Protein AF-A0A2D4I914-F1 (afdb_monomer)

pLDDT: mean 84.14, std 16.93, range [39.78, 97.81]

Organism: NCBI:txid129467

Mean predicted aligned error: 9.91 Å

Sequence (103 aa):
RVHGHPGDVSGPNSHTIFSYEETAKLAVGRLSEYSHHFIKSFTHGSSVYFLFYRRDLKSQSREYKTYISRICLDDAHYYSYVELPLVCKNEEKTYSLLQAAYV

InterPro domains:
  IPR001627 Sema domain [PS51004] (1-103)
  IPR015943 WD40/YVTN repeat-like-containing domain superfamily [G3DSA:2.130.10.10] (8-103)
  IPR031148 Plexin family [PTHR22625] (4-103)
  IPR036352 Sema domain superfamily [SSF101912] (13-103)

Nearest PDB structures (foldseek):
  3ol2-assembly1_B-2  TM=9.675E-01  e=3.088E-09  Homo sapiens
  8bb7-assembly2_A  TM=9.821E-01  e=4.681E-09  Mus musculus
  8b3k-assembly1_A  TM=9.512E-01  e=3.088E-09  Homo sapiens
  5b4w-assembly3_C  TM=1.000E+00  e=5.937E-09  Homo sapiens
  8bf4-assembly1_F  TM=9.143E-01  e=7.095E-09  Mus musculus

Foldseek 3Di:
DDDDDDDDDDDDDPDDPPDADPLQDDDDPCCVLFVKDWADWDDDDQKIKTWIWTFDPVDPVSDIAIKMWIDGNPDSRCPRIDIDTDWDDDPPDTDGDDHHDDD

Structure (mmCIF, N/CA/C/O backbone):
data_AF-A0A2D4I914-F1
#
_entry.id   AF-A0A2D4I914-F1
#
loop_
_atom_site.group_PDB
_atom_site.id
_atom_site.type_symbol
_atom_site.label_atom_id
_atom_site.label_alt_id
_atom_site.label_comp_id
_atom_site.label_asym_id
_atom_site.label_entity_id
_atom_site.label_seq_id
_atom_site.pdbx_PDB_ins_code
_atom_site.Cartn_x
_atom_site.Cartn_y
_atom_site.Cartn_z
_atom_site.occupancy
_atom_site.B_iso_or_equiv
_atom_site.auth_seq_id
_atom_site.auth_comp_id
_atom_site.auth_asym_id
_atom_site.auth_at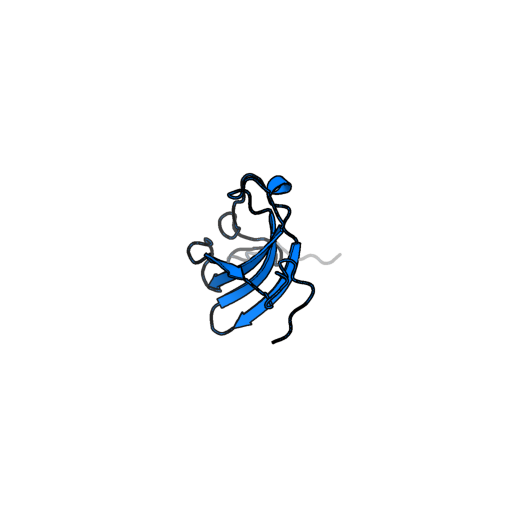om_id
_atom_site.pdbx_PDB_model_num
ATOM 1 N N . ARG A 1 1 ? 44.500 -28.550 -6.359 1.00 40.91 1 ARG A N 1
ATOM 2 C CA . ARG A 1 1 ? 45.224 -27.708 -7.340 1.00 40.91 1 ARG A CA 1
ATOM 3 C C . ARG A 1 1 ? 44.495 -27.844 -8.671 1.00 40.91 1 ARG A C 1
ATOM 5 O O . ARG A 1 1 ? 44.651 -28.864 -9.319 1.00 40.91 1 ARG A O 1
ATOM 12 N N . VAL A 1 2 ? 43.652 -26.875 -9.021 1.00 42.66 2 VAL A N 1
ATOM 13 C CA . VAL A 1 2 ? 43.134 -26.705 -10.385 1.00 42.66 2 VAL A CA 1
ATOM 14 C C . VAL A 1 2 ? 43.576 -25.305 -10.786 1.00 42.66 2 VAL A C 1
ATOM 16 O O . VAL A 1 2 ? 43.207 -24.329 -10.140 1.00 42.66 2 VAL A O 1
ATOM 19 N N . HIS A 1 3 ? 44.496 -25.237 -11.742 1.00 41.09 3 HIS A N 1
ATOM 20 C CA . HIS A 1 3 ? 44.938 -23.993 -12.357 1.00 41.09 3 HIS A CA 1
ATOM 21 C C . HIS A 1 3 ? 43.932 -23.630 -13.450 1.00 41.09 3 HIS A C 1
ATOM 23 O O . HIS A 1 3 ? 43.731 -24.418 -14.369 1.00 41.09 3 HIS A O 1
ATOM 29 N N . GLY A 1 4 ? 43.338 -22.443 -13.355 1.00 39.78 4 GLY A N 1
ATOM 30 C CA . GLY A 1 4 ? 42.649 -21.775 -14.454 1.00 39.78 4 GLY A CA 1
ATOM 31 C C . GLY A 1 4 ? 43.181 -20.348 -14.543 1.00 39.78 4 GLY A C 1
ATOM 32 O O . GLY A 1 4 ? 43.191 -19.637 -13.541 1.00 39.78 4 GLY A O 1
ATOM 33 N N . HIS A 1 5 ? 43.714 -19.975 -15.705 1.00 42.00 5 HIS A N 1
ATOM 34 C CA . HIS A 1 5 ? 44.254 -18.646 -15.996 1.00 42.00 5 HIS A CA 1
ATOM 35 C C . HIS A 1 5 ? 43.152 -17.566 -16.008 1.00 42.00 5 HIS A C 1
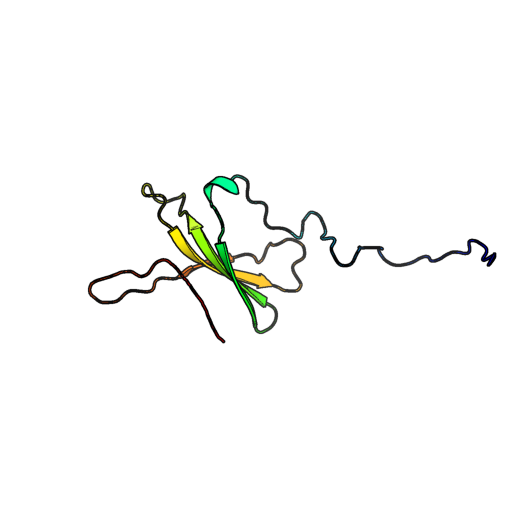ATOM 37 O O . HIS A 1 5 ? 41.998 -17.889 -16.288 1.00 42.00 5 HIS A O 1
ATOM 43 N N . PRO A 1 6 ? 43.497 -16.288 -15.749 1.00 49.25 6 PRO A N 1
ATOM 44 C CA . PRO A 1 6 ? 42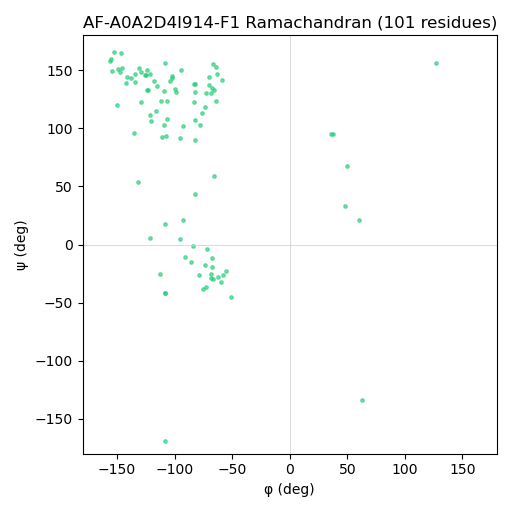.550 -15.185 -15.782 1.00 49.25 6 PRO A CA 1
ATOM 45 C C . PRO A 1 6 ? 42.369 -14.732 -17.235 1.00 49.25 6 PRO A C 1
ATOM 47 O O . PRO A 1 6 ? 43.272 -14.150 -17.830 1.00 49.25 6 PRO A O 1
ATOM 50 N N . GLY A 1 7 ? 41.218 -15.045 -17.820 1.00 41.31 7 GLY A N 1
ATOM 51 C CA . GLY A 1 7 ? 40.848 -14.642 -19.174 1.00 41.31 7 GLY A CA 1
ATOM 52 C C . GLY A 1 7 ? 39.417 -14.129 -19.191 1.00 41.31 7 GLY A C 1
ATOM 53 O O . GLY A 1 7 ? 38.486 -14.923 -19.214 1.00 41.31 7 GLY A O 1
ATOM 54 N N . ASP A 1 8 ? 39.303 -12.806 -19.097 1.00 49.34 8 ASP A N 1
ATOM 55 C CA . ASP A 1 8 ? 38.275 -11.931 -19.672 1.00 49.34 8 ASP A CA 1
ATOM 56 C C . ASP A 1 8 ? 36.822 -12.458 -19.739 1.00 49.34 8 ASP A C 1
ATOM 58 O O . ASP A 1 8 ? 36.405 -13.097 -20.704 1.00 49.34 8 ASP A O 1
ATOM 62 N N . VAL A 1 9 ? 36.014 -12.110 -18.730 1.00 46.53 9 VAL A N 1
ATOM 63 C CA . VAL A 1 9 ? 34.547 -12.096 -18.848 1.00 46.53 9 VAL A CA 1
ATOM 64 C C . VAL A 1 9 ? 34.101 -10.640 -18.807 1.00 46.53 9 VAL A C 1
ATOM 66 O O . VAL A 1 9 ? 33.889 -10.057 -17.745 1.00 46.53 9 VAL A O 1
ATOM 69 N N . SER A 1 10 ? 33.989 -10.045 -19.988 1.00 51.28 10 SER A N 1
ATOM 70 C CA . SER A 1 10 ? 33.379 -8.740 -20.212 1.00 51.28 10 SER A CA 1
ATOM 71 C C . SER A 1 10 ? 31.889 -8.906 -20.569 1.00 51.28 10 SER A C 1
ATOM 73 O O . SER A 1 10 ? 31.545 -9.222 -21.704 1.00 51.28 10 SER A O 1
ATOM 75 N N . GLY A 1 11 ? 31.003 -8.653 -19.588 1.00 42.84 11 GLY A N 1
ATOM 76 C CA . GLY A 1 11 ? 29.592 -8.248 -19.782 1.00 42.84 11 GLY A CA 1
ATOM 77 C C . GLY A 1 11 ? 28.508 -9.074 -19.050 1.00 42.84 11 GLY A C 1
ATOM 78 O O . GLY A 1 1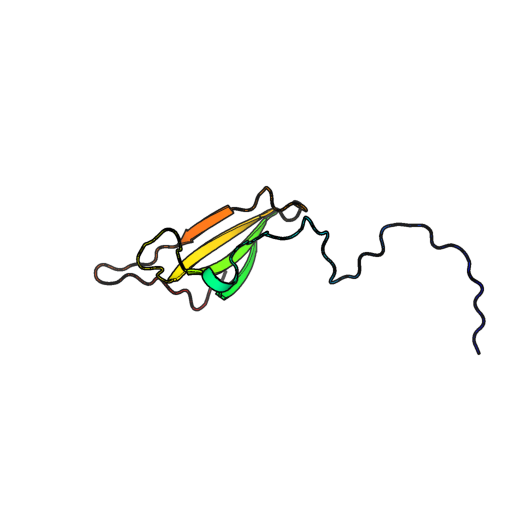1 ? 28.712 -10.262 -18.812 1.00 42.84 11 GLY A O 1
ATOM 79 N N . PRO A 1 12 ? 27.306 -8.512 -18.781 1.00 46.75 12 PRO A N 1
ATOM 80 C CA . PRO A 1 12 ? 26.971 -7.177 -18.279 1.00 46.75 12 PRO A CA 1
ATOM 81 C C . PRO A 1 12 ? 26.624 -7.227 -16.771 1.00 46.75 12 PRO A C 1
ATOM 83 O O . PRO A 1 12 ? 26.038 -8.187 -16.288 1.00 46.75 12 PRO A O 1
ATOM 86 N N . ASN A 1 13 ? 26.989 -6.177 -16.036 1.00 52.81 13 ASN A N 1
ATOM 87 C CA . ASN A 1 13 ? 26.574 -5.848 -14.667 1.00 52.81 13 ASN A CA 1
ATOM 88 C C . ASN A 1 13 ? 26.411 -7.020 -13.675 1.00 52.81 13 ASN A C 1
ATOM 90 O O . ASN A 1 13 ? 25.339 -7.603 -13.519 1.00 52.81 13 ASN A O 1
ATOM 94 N N . SER A 1 14 ? 27.470 -7.277 -12.908 1.00 55.38 14 SER A N 1
ATOM 95 C CA . SER A 1 14 ? 27.495 -8.149 -11.731 1.00 55.38 14 SER A CA 1
ATOM 96 C C . SER A 1 14 ? 26.630 -7.607 -10.577 1.00 55.38 14 SER A C 1
ATOM 98 O O . SER A 1 14 ? 27.139 -7.338 -9.487 1.00 55.38 14 SER A O 1
ATOM 100 N N . HIS A 1 15 ? 25.332 -7.403 -10.791 1.00 60.31 15 HIS A N 1
ATOM 101 C CA . HIS A 1 15 ? 24.407 -7.173 -9.690 1.00 60.31 15 HIS A CA 1
ATOM 102 C C . HIS A 1 15 ? 24.203 -8.511 -8.989 1.00 60.31 15 HIS A C 1
ATOM 104 O O . HIS A 1 15 ? 23.754 -9.493 -9.581 1.00 60.31 15 HIS A O 1
ATOM 110 N N . THR A 1 16 ? 24.583 -8.578 -7.716 1.00 76.25 16 THR A N 1
ATOM 111 C CA . THR A 1 16 ? 24.226 -9.720 -6.879 1.00 76.25 16 THR A CA 1
ATOM 112 C C . THR A 1 16 ? 22.701 -9.825 -6.842 1.00 76.25 16 THR A C 1
ATOM 114 O O . THR A 1 16 ? 22.013 -8.809 -6.786 1.00 76.25 16 THR A O 1
ATOM 117 N N . ILE A 1 17 ? 22.154 -11.043 -6.874 1.00 74.00 17 ILE A N 1
ATOM 118 C CA . ILE A 1 17 ? 20.701 -11.304 -6.994 1.00 74.00 17 ILE A CA 1
ATOM 119 C C . ILE A 1 17 ? 19.868 -10.604 -5.895 1.00 74.00 17 ILE A C 1
ATOM 121 O O . ILE A 1 17 ? 18.688 -10.336 -6.086 1.00 74.00 17 ILE A O 1
ATOM 125 N N . PHE A 1 18 ? 20.490 -10.266 -4.760 1.00 83.56 18 PHE A N 1
ATOM 126 C CA . PHE A 1 18 ? 19.877 -9.544 -3.638 1.00 83.56 18 PHE A CA 1
ATOM 127 C C . PHE A 1 18 ? 20.375 -8.095 -3.483 1.00 83.56 18 PHE A C 1
ATOM 129 O O . PHE A 1 18 ? 20.228 -7.504 -2.414 1.00 83.56 18 PHE A O 1
ATOM 136 N N . SER A 1 19 ? 20.983 -7.523 -4.523 1.00 83.50 19 SER A N 1
ATOM 137 C CA . SER A 1 19 ? 21.273 -6.090 -4.603 1.00 83.50 19 SER A CA 1
ATOM 138 C C . SER A 1 19 ? 20.169 -5.358 -5.350 1.00 83.50 19 SER A C 1
ATOM 140 O O . SER A 1 19 ? 19.518 -5.909 -6.233 1.00 83.50 19 SER A O 1
ATOM 142 N N . TYR A 1 20 ? 19.968 -4.102 -4.978 1.00 82.56 20 TYR A N 1
ATOM 143 C CA . TYR A 1 20 ? 19.087 -3.179 -5.674 1.00 82.56 20 TYR A CA 1
ATOM 144 C C . TYR A 1 20 ? 19.901 -1.934 -6.033 1.00 82.56 20 TYR A C 1
ATOM 146 O O . TYR A 1 20 ? 20.816 -1.552 -5.295 1.00 82.56 20 TYR A O 1
ATOM 154 N N . GLU A 1 21 ? 19.603 -1.319 -7.176 1.00 82.69 21 GLU A N 1
ATOM 155 C CA . GLU A 1 21 ? 20.170 -0.013 -7.514 1.00 82.69 21 GLU A CA 1
ATOM 156 C C . GLU A 1 21 ? 19.698 1.027 -6.500 1.00 82.69 21 GLU A C 1
ATOM 158 O O . GLU A 1 21 ? 18.576 0.956 -6.017 1.00 82.69 21 GLU A O 1
ATOM 163 N N . GLU A 1 22 ? 20.513 2.025 -6.170 1.00 78.44 22 GLU A N 1
ATOM 164 C CA . GLU A 1 22 ? 20.181 2.963 -5.091 1.00 78.44 22 GLU A CA 1
ATOM 165 C C . GLU A 1 22 ? 18.848 3.711 -5.295 1.00 78.44 22 GLU A C 1
ATOM 167 O O . GLU A 1 22 ? 18.206 4.096 -4.320 1.00 78.44 22 GLU A O 1
ATOM 172 N N . THR A 1 23 ? 18.404 3.878 -6.539 1.00 80.69 23 THR A N 1
ATOM 173 C CA . THR A 1 23 ? 17.120 4.499 -6.899 1.00 80.69 23 THR A CA 1
ATOM 174 C C . THR A 1 23 ? 15.944 3.516 -6.894 1.00 80.69 23 THR A C 1
ATOM 176 O O . THR A 1 23 ? 14.796 3.946 -6.801 1.00 80.69 23 THR A O 1
ATOM 179 N N . ALA A 1 24 ? 16.207 2.208 -6.877 1.00 81.56 24 ALA A N 1
ATOM 180 C CA . ALA A 1 24 ? 15.212 1.142 -6.804 1.00 81.56 24 ALA A CA 1
ATOM 181 C C . ALA A 1 24 ? 14.746 0.888 -5.356 1.00 81.56 24 ALA A C 1
ATOM 183 O O . ALA A 1 24 ? 14.622 -0.255 -4.911 1.00 81.56 24 ALA A O 1
ATOM 184 N N . LYS A 1 25 ? 14.496 1.960 -4.594 1.00 85.56 25 LYS A N 1
ATOM 185 C CA . LYS A 1 25 ? 13.902 1.901 -3.252 1.00 85.56 25 LYS A CA 1
ATOM 186 C C . LYS A 1 25 ? 13.013 3.108 -2.979 1.00 85.56 25 LYS A C 1
ATOM 188 O O . LYS A 1 25 ? 13.283 4.225 -3.414 1.00 85.56 25 LYS A O 1
ATOM 193 N N . LEU A 1 26 ? 12.013 2.907 -2.124 1.00 82.31 26 LEU A N 1
ATOM 194 C CA . LEU A 1 26 ? 11.256 4.009 -1.544 1.00 82.31 26 LEU A CA 1
ATOM 195 C C . LEU A 1 26 ? 12.079 4.690 -0.439 1.00 82.31 26 LEU A C 1
ATOM 197 O O . LEU A 1 26 ? 12.322 4.111 0.623 1.00 82.31 26 LEU A O 1
ATOM 201 N N . ALA A 1 27 ? 12.481 5.940 -0.665 1.00 83.25 27 ALA A N 1
ATOM 202 C CA . ALA A 1 27 ? 13.169 6.745 0.337 1.00 83.25 27 ALA A CA 1
ATOM 203 C C . ALA A 1 27 ? 12.174 7.307 1.369 1.00 83.25 27 ALA A C 1
ATOM 205 O O . ALA A 1 27 ? 11.474 8.287 1.123 1.00 83.25 27 ALA A O 1
ATOM 206 N N . VAL A 1 28 ? 12.125 6.698 2.556 1.00 78.88 28 VAL A N 1
ATOM 207 C CA . VAL A 1 28 ? 11.277 7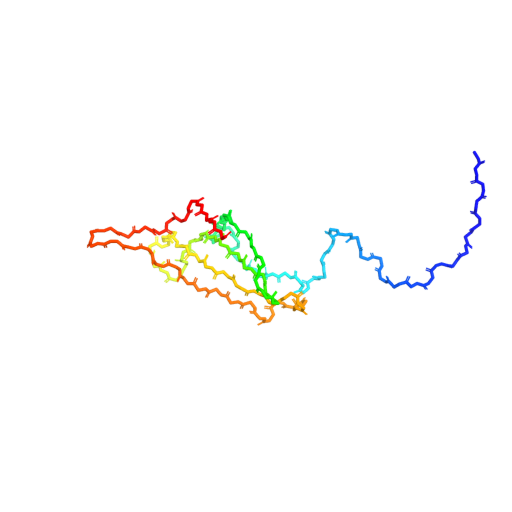.156 3.666 1.00 78.88 28 VAL A CA 1
ATOM 208 C C . VAL A 1 28 ? 12.147 7.813 4.738 1.00 78.88 28 VAL A C 1
ATOM 210 O O . VAL A 1 28 ? 12.857 7.137 5.475 1.00 78.88 28 VAL A O 1
ATOM 213 N N . GLY A 1 29 ? 12.072 9.140 4.872 1.00 76.38 29 GLY A N 1
ATOM 214 C CA . GLY A 1 29 ? 12.938 9.892 5.796 1.00 76.38 29 GLY A CA 1
ATOM 215 C C . GLY A 1 29 ? 12.690 9.641 7.293 1.00 76.38 29 GLY A C 1
ATOM 216 O O . GLY A 1 29 ? 13.556 9.923 8.112 1.00 76.38 29 GLY A O 1
ATOM 217 N N . ARG A 1 30 ? 11.517 9.112 7.668 1.00 77.44 30 ARG A N 1
ATOM 218 C CA . ARG A 1 30 ? 11.099 8.881 9.067 1.00 77.44 30 ARG A CA 1
ATOM 219 C C . ARG A 1 30 ? 10.532 7.472 9.265 1.00 77.44 30 ARG A C 1
ATOM 221 O O . ARG A 1 30 ? 9.404 7.296 9.719 1.00 77.44 30 ARG A O 1
ATOM 228 N N . LEU A 1 31 ? 11.303 6.454 8.873 1.00 74.06 31 LEU A N 1
ATOM 229 C CA . LEU A 1 31 ? 10.892 5.038 8.898 1.00 74.06 31 LEU A CA 1
ATOM 230 C C . LEU A 1 31 ? 10.323 4.587 10.252 1.00 74.06 31 LEU A C 1
ATOM 232 O O . LEU A 1 31 ? 9.273 3.944 10.291 1.00 74.06 31 LEU A O 1
ATOM 236 N N . SER A 1 32 ? 10.985 4.959 11.351 1.00 72.31 32 SER A N 1
ATOM 237 C CA . SER A 1 32 ? 10.568 4.610 12.716 1.00 72.31 32 SER A CA 1
ATOM 238 C C . SER A 1 32 ? 9.249 5.267 13.128 1.00 72.31 32 SER A C 1
ATOM 240 O O . SER A 1 32 ? 8.490 4.690 13.903 1.00 72.31 32 SER A O 1
ATOM 242 N N . GLU A 1 33 ? 8.940 6.451 12.594 1.00 78.88 33 GLU A N 1
ATOM 243 C CA . GLU A 1 33 ? 7.688 7.150 12.892 1.00 78.88 33 GLU A CA 1
ATOM 244 C C . GLU A 1 33 ? 6.506 6.510 12.162 1.00 78.88 33 GLU A C 1
ATOM 246 O O . GLU A 1 33 ? 5.426 6.386 12.742 1.00 78.88 33 GLU A O 1
ATOM 251 N N . TYR A 1 34 ? 6.713 6.060 10.920 1.00 80.31 34 TYR A N 1
ATOM 252 C CA . TYR A 1 34 ? 5.674 5.384 10.145 1.00 80.31 34 TYR A CA 1
ATOM 253 C C . TYR A 1 34 ? 5.381 3.968 10.650 1.00 80.31 34 TYR A C 1
ATOM 255 O O . TYR A 1 34 ? 4.214 3.584 10.661 1.00 80.31 34 TYR A O 1
ATOM 263 N N . SER A 1 35 ? 6.398 3.218 11.098 1.00 87.56 35 SER A N 1
ATOM 264 C CA . SER A 1 35 ? 6.254 1.840 11.600 1.00 87.56 35 SER A CA 1
ATOM 265 C C . SER A 1 35 ? 5.455 0.957 10.630 1.00 87.56 35 SER A C 1
ATOM 267 O O . SER A 1 35 ? 4.314 0.588 10.903 1.00 87.56 35 SER A O 1
ATOM 269 N N . HIS A 1 36 ? 6.026 0.684 9.454 1.00 92.00 36 HIS A N 1
ATOM 270 C CA . HIS A 1 36 ? 5.369 -0.118 8.418 1.00 92.00 36 HIS A CA 1
ATOM 271 C C . HIS A 1 36 ? 5.242 -1.584 8.846 1.00 92.00 36 HIS A C 1
ATOM 273 O O . HIS A 1 36 ? 6.232 -2.209 9.221 1.00 92.00 36 HIS A O 1
ATOM 279 N N . HIS A 1 37 ? 4.041 -2.144 8.711 1.00 95.12 37 HIS A N 1
ATOM 280 C CA . HIS A 1 37 ? 3.775 -3.569 8.890 1.00 95.12 37 HIS A CA 1
ATOM 281 C C . HIS A 1 37 ? 3.204 -4.150 7.599 1.00 95.12 37 HIS A C 1
ATOM 283 O O . HIS A 1 37 ? 2.053 -3.889 7.250 1.00 95.12 37 HIS A O 1
ATOM 289 N N . PHE A 1 38 ? 4.021 -4.922 6.883 1.00 95.62 38 PHE A N 1
ATOM 290 C CA . PHE A 1 38 ? 3.634 -5.561 5.627 1.00 95.62 38 PHE A CA 1
ATOM 291 C C . PHE A 1 38 ? 2.878 -6.864 5.884 1.00 95.62 38 PHE A C 1
ATOM 293 O O . PHE A 1 38 ? 3.332 -7.704 6.655 1.00 95.62 38 PHE A O 1
ATOM 300 N N . ILE A 1 39 ? 1.734 -7.023 5.218 1.00 97.06 39 ILE A N 1
ATOM 301 C CA . ILE A 1 39 ? 0.835 -8.175 5.369 1.00 97.06 39 ILE A CA 1
ATOM 302 C C . ILE A 1 39 ? 0.883 -9.079 4.143 1.00 97.06 39 ILE A C 1
ATOM 304 O O . ILE A 1 39 ? 0.892 -10.301 4.271 1.00 97.06 39 ILE A O 1
ATOM 308 N N . LYS A 1 40 ? 0.903 -8.494 2.941 1.00 96.44 40 LYS A N 1
ATOM 309 C CA . LYS A 1 40 ? 0.930 -9.254 1.688 1.00 96.44 40 LYS A CA 1
ATOM 310 C C . LYS A 1 40 ? 1.561 -8.451 0.562 1.00 96.44 40 LYS A C 1
ATOM 312 O O . LYS A 1 40 ? 1.399 -7.235 0.502 1.00 96.44 40 LYS A O 1
A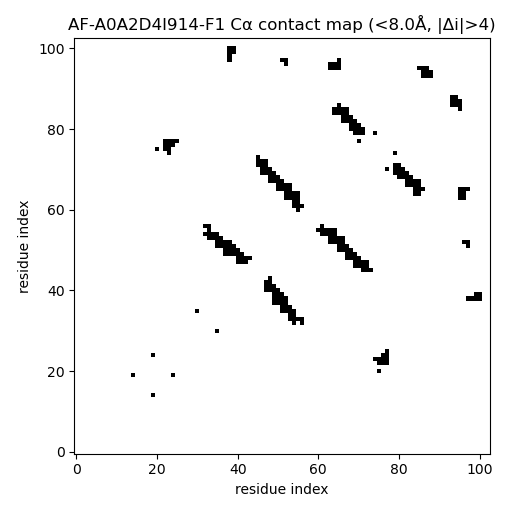TOM 317 N N . SER A 1 41 ? 2.195 -9.152 -0.367 1.00 97.06 41 SER A N 1
ATOM 318 C CA . SER A 1 41 ? 2.490 -8.653 -1.706 1.00 97.06 41 SER A CA 1
ATOM 319 C C . SER A 1 41 ? 1.919 -9.599 -2.760 1.00 97.06 41 SER A C 1
ATOM 321 O O . SER A 1 41 ? 1.761 -10.797 -2.515 1.00 97.06 41 SER A O 1
ATOM 323 N N . PHE A 1 42 ? 1.551 -9.055 -3.916 1.00 97.00 42 PHE A N 1
ATOM 324 C CA . PHE A 1 42 ? 1.116 -9.836 -5.073 1.00 97.00 42 PHE A CA 1
ATOM 325 C C . PHE A 1 42 ? 1.335 -9.045 -6.361 1.00 97.00 42 PHE A C 1
ATOM 327 O O . PHE A 1 42 ? 1.417 -7.817 -6.346 1.00 97.00 42 PHE A O 1
ATOM 334 N N . THR A 1 43 ? 1.430 -9.750 -7.482 1.00 97.00 43 THR A N 1
ATOM 335 C CA . THR A 1 43 ? 1.507 -9.145 -8.811 1.00 97.00 43 THR A CA 1
ATOM 336 C C . THR A 1 43 ? 0.154 -9.234 -9.500 1.00 97.00 43 THR A C 1
ATOM 338 O O . THR A 1 43 ? -0.582 -10.208 -9.341 1.00 97.00 43 THR A O 1
ATOM 341 N N . HIS A 1 44 ? -0.190 -8.200 -10.260 1.00 96.56 44 HIS A N 1
ATOM 342 C CA . HIS A 1 44 ? -1.359 -8.210 -11.131 1.00 96.56 44 HIS A CA 1
ATOM 343 C C . HIS A 1 44 ? -1.082 -7.313 -12.342 1.00 96.56 44 HIS A C 1
ATOM 345 O O . HIS A 1 44 ? -0.795 -6.123 -12.194 1.00 96.56 44 HIS A O 1
ATOM 351 N N . GLY A 1 45 ? -1.124 -7.895 -13.543 1.00 95.62 45 GLY A N 1
ATOM 352 C CA . GLY A 1 45 ? -0.664 -7.227 -14.762 1.00 95.62 45 GLY A CA 1
ATOM 353 C C . GLY A 1 45 ? 0.833 -6.894 -14.704 1.00 95.62 45 GLY A C 1
ATOM 354 O O . GLY A 1 45 ? 1.640 -7.724 -14.296 1.00 95.62 45 GLY A O 1
ATOM 355 N N . SER A 1 46 ? 1.199 -5.669 -15.089 1.00 96.31 46 SER A N 1
ATOM 356 C CA . SER A 1 46 ? 2.575 -5.144 -15.062 1.00 96.31 46 SER A CA 1
ATOM 357 C C . SER A 1 46 ? 2.921 -4.394 -13.767 1.00 96.31 46 SER A C 1
ATOM 359 O O . SER A 1 46 ? 3.825 -3.560 -13.741 1.00 96.31 46 SER A O 1
ATOM 361 N N . SER A 1 47 ? 2.189 -4.643 -12.680 1.00 97.25 47 SER A N 1
ATOM 362 C CA . SER A 1 47 ? 2.388 -3.965 -11.398 1.00 97.25 47 SER A CA 1
ATOM 363 C C . SER A 1 47 ? 2.500 -4.952 -10.241 1.00 97.25 47 SER A C 1
ATOM 365 O O . SER A 1 47 ? 1.860 -6.008 -10.228 1.00 97.25 47 SER A O 1
ATOM 367 N N . VAL A 1 48 ? 3.282 -4.570 -9.235 1.00 97.19 48 VAL A N 1
ATOM 368 C CA . VAL A 1 48 ? 3.314 -5.224 -7.926 1.00 97.19 48 VAL A CA 1
ATOM 369 C C . VAL A 1 48 ? 2.575 -4.363 -6.909 1.00 97.19 48 VAL A C 1
ATOM 371 O O . VAL A 1 48 ? 2.649 -3.131 -6.921 1.00 97.19 48 VAL A O 1
ATOM 374 N N . TYR A 1 49 ? 1.839 -5.038 -6.038 1.00 97.81 49 TYR A N 1
ATOM 375 C CA . TYR A 1 49 ? 1.015 -4.443 -5.007 1.00 97.81 49 TYR A CA 1
ATOM 376 C C . TYR A 1 49 ? 1.516 -4.875 -3.639 1.00 97.81 49 TYR A C 1
ATOM 378 O O . TYR A 1 49 ? 1.856 -6.044 -3.441 1.00 97.81 49 TYR A O 1
ATOM 386 N N . PHE A 1 50 ? 1.507 -3.950 -2.683 1.00 97.62 50 PHE A N 1
ATOM 387 C CA . PHE A 1 50 ? 1.803 -4.245 -1.286 1.00 97.62 50 PHE A CA 1
ATOM 388 C C . PHE A 1 50 ? 0.635 -3.810 -0.414 1.00 97.62 50 PHE A C 1
ATOM 390 O O . PHE A 1 50 ? 0.131 -2.696 -0.532 1.00 97.62 50 PHE A O 1
ATOM 397 N N . LEU A 1 51 ? 0.227 -4.692 0.487 1.00 97.62 51 LEU A N 1
ATOM 398 C CA . LEU A 1 51 ? -0.758 -4.430 1.519 1.00 97.62 51 LEU A CA 1
ATOM 399 C C . LEU A 1 51 ? -0.045 -4.325 2.859 1.00 97.62 51 LEU A C 1
ATOM 401 O O . LEU A 1 51 ? 0.661 -5.248 3.276 1.00 97.62 51 LEU A O 1
ATOM 405 N N . PHE A 1 52 ? -0.234 -3.199 3.532 1.00 96.88 52 PHE A N 1
ATOM 406 C CA . PHE A 1 52 ? 0.416 -2.902 4.800 1.00 96.88 52 PHE A CA 1
ATOM 407 C C . PHE A 1 52 ? -0.439 -1.953 5.631 1.00 96.88 52 PHE A C 1
ATOM 409 O O . PHE A 1 52 ? -1.354 -1.305 5.123 1.00 96.88 52 PHE A O 1
ATOM 416 N N . TYR A 1 53 ? -0.124 -1.834 6.914 1.00 95.88 53 TYR A N 1
ATOM 417 C CA . TYR A 1 53 ? -0.605 -0.725 7.726 1.00 95.88 53 TYR A CA 1
ATOM 418 C C . TYR A 1 53 ? 0.572 0.058 8.301 1.00 95.88 53 TYR A C 1
ATOM 420 O O . TYR A 1 53 ? 1.643 -0.490 8.571 1.00 95.88 53 TYR A O 1
ATOM 428 N N . ARG A 1 54 ? 0.383 1.367 8.452 1.00 94.44 54 ARG A N 1
ATOM 429 C CA . ARG A 1 54 ? 1.368 2.286 9.035 1.00 94.44 54 ARG A CA 1
ATOM 430 C C . ARG A 1 54 ? 0.657 3.397 9.791 1.00 94.44 54 ARG A C 1
ATOM 432 O O . ARG A 1 54 ? -0.547 3.595 9.618 1.00 94.44 54 ARG A O 1
ATOM 439 N N . ARG A 1 55 ? 1.388 4.128 10.628 1.00 92.44 55 ARG A N 1
AT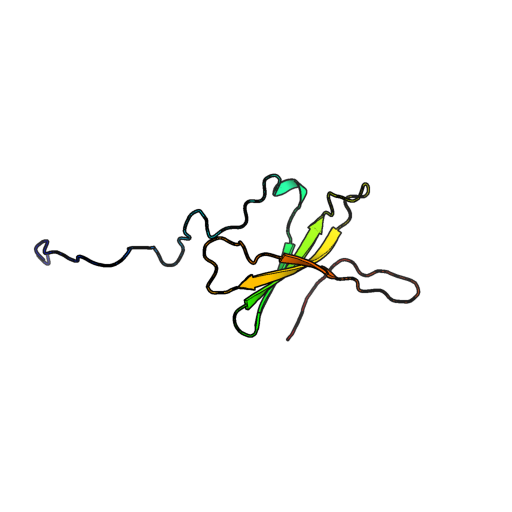OM 440 C CA . ARG A 1 55 ? 0.843 5.311 11.301 1.00 92.44 55 ARG A CA 1
ATOM 441 C C . ARG A 1 55 ? 0.556 6.415 10.291 1.00 92.44 55 ARG A C 1
ATOM 443 O O . ARG A 1 55 ? 1.387 6.726 9.429 1.00 92.44 55 ARG A O 1
ATOM 450 N N . ASP A 1 56 ? -0.611 7.032 10.420 1.00 87.44 56 ASP A N 1
ATOM 451 C CA . ASP A 1 56 ? -0.965 8.226 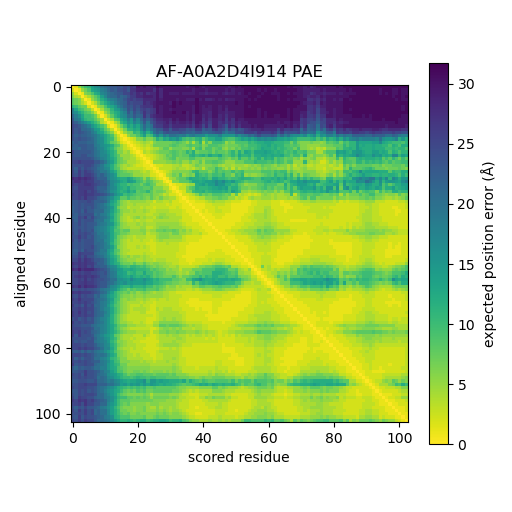9.664 1.00 87.44 56 ASP A CA 1
ATOM 452 C C . ASP A 1 56 ? -0.380 9.469 10.341 1.00 87.44 56 ASP A C 1
ATOM 454 O O . ASP A 1 56 ? -1.012 10.093 11.191 1.00 87.44 56 ASP A O 1
ATOM 458 N N . LEU A 1 57 ? 0.847 9.835 9.961 1.00 82.94 57 LEU A N 1
ATOM 459 C CA . LEU A 1 57 ? 1.527 11.018 10.502 1.00 82.94 57 LEU A CA 1
ATOM 460 C C . LEU A 1 57 ? 0.871 12.347 10.094 1.00 82.94 57 LEU A C 1
ATOM 462 O O . LEU A 1 57 ? 1.223 13.381 10.658 1.00 82.94 57 LEU A O 1
ATOM 466 N N . LYS A 1 58 ? -0.070 12.340 9.136 1.00 81.50 58 LYS A N 1
ATOM 467 C CA . LYS A 1 58 ? -0.867 13.530 8.797 1.00 81.50 58 LYS A CA 1
ATOM 468 C C . LYS A 1 58 ? -1.994 13.751 9.808 1.00 81.50 58 LYS A C 1
ATOM 470 O O . LYS A 1 58 ? -2.424 14.886 9.995 1.00 81.50 58 LYS A O 1
ATOM 475 N N . SER A 1 59 ? -2.463 12.685 10.459 1.00 81.38 59 SER A N 1
ATOM 476 C CA . SER A 1 59 ? -3.465 12.765 11.519 1.00 81.38 59 SER A CA 1
ATOM 477 C C . SER A 1 59 ? -2.818 13.113 12.858 1.00 81.38 59 SER A C 1
ATOM 479 O O . SER A 1 59 ? -1.795 12.538 13.238 1.00 81.38 59 SER A O 1
ATOM 481 N N . GLN A 1 60 ? -3.455 13.995 13.632 1.00 76.62 60 GLN A N 1
ATOM 482 C CA . GLN A 1 60 ? -3.017 14.311 14.997 1.00 76.62 60 GLN A CA 1
ATOM 483 C C . GLN A 1 60 ? -3.014 13.071 15.905 1.00 76.62 60 GLN A C 1
ATOM 485 O O . GLN A 1 60 ? -2.150 12.951 16.770 1.00 76.62 60 GLN A O 1
ATOM 490 N N . SER A 1 61 ? -3.936 12.127 15.678 1.00 81.94 61 SER A N 1
ATOM 491 C CA . SER A 1 61 ? -4.046 10.894 16.467 1.00 81.94 61 SER A CA 1
ATOM 492 C C . SER A 1 61 ? -2.940 9.877 16.176 1.00 81.94 61 SER A C 1
ATOM 494 O O . SER A 1 61 ? -2.738 8.965 16.975 1.00 81.94 61 SER A O 1
ATOM 496 N N . ARG A 1 62 ? -2.224 10.013 15.045 1.00 85.75 62 ARG A N 1
ATOM 497 C CA . ARG A 1 62 ? -1.201 9.060 14.564 1.00 85.75 62 ARG A CA 1
ATOM 498 C C . ARG A 1 62 ? -1.668 7.603 14.582 1.00 85.75 62 ARG A C 1
ATOM 500 O O . ARG A 1 62 ? -0.882 6.682 14.815 1.00 85.75 62 ARG A O 1
ATOM 507 N N . GLU A 1 63 ? -2.959 7.405 14.348 1.00 89.88 63 GLU A N 1
ATOM 508 C CA . GLU A 1 63 ? -3.577 6.089 14.324 1.00 89.88 63 GLU A CA 1
ATOM 509 C C . GLU A 1 63 ? -3.013 5.229 13.188 1.00 89.88 63 GLU A C 1
ATOM 511 O O . GLU A 1 63 ? -2.561 5.733 12.153 1.00 89.88 63 GLU A O 1
ATOM 516 N N . TYR A 1 64 ? -3.040 3.912 13.379 1.00 92.88 64 TYR A N 1
ATOM 517 C CA . TYR A 1 64 ? -2.696 2.984 12.311 1.00 92.88 64 TYR A CA 1
ATOM 518 C C . TYR A 1 64 ? -3.811 2.946 11.270 1.00 92.88 64 TYR A C 1
ATOM 520 O O . TYR A 1 64 ? -4.982 2.757 11.607 1.00 92.88 64 TYR A O 1
ATOM 528 N N . LYS A 1 65 ? -3.422 3.081 10.002 1.00 94.62 65 LYS A N 1
ATOM 529 C CA . LYS A 1 65 ? -4.303 2.930 8.845 1.00 94.62 65 LYS A CA 1
ATOM 530 C C . LYS A 1 65 ? -3.730 1.907 7.881 1.00 94.62 65 LYS A C 1
ATOM 532 O O . LYS A 1 65 ? -2.513 1.797 7.729 1.00 94.62 65 LYS A O 1
ATOM 537 N N . THR A 1 66 ? -4.627 1.172 7.237 1.00 96.44 66 THR A N 1
ATOM 538 C CA . THR A 1 66 ? -4.290 0.227 6.174 1.00 96.44 66 THR A CA 1
ATOM 539 C C . THR A 1 66 ? -4.160 0.968 4.849 1.00 96.44 66 THR A C 1
ATOM 541 O O . THR A 1 66 ? -4.978 1.828 4.523 1.00 96.44 66 THR A O 1
ATOM 544 N N . TYR A 1 67 ? -3.147 0.598 4.075 1.00 96.69 67 TYR A N 1
ATOM 545 C CA . TYR A 1 67 ? -2.878 1.114 2.744 1.00 96.69 67 TYR A CA 1
ATOM 546 C C . TYR A 1 67 ? -2.648 -0.042 1.772 1.00 96.69 67 TYR A C 1
ATOM 548 O O . TYR A 1 67 ? -2.168 -1.118 2.144 1.00 96.69 67 TYR A O 1
ATOM 556 N N . ILE A 1 68 ? -2.972 0.215 0.511 1.00 97.69 68 ILE A N 1
ATOM 557 C CA . ILE A 1 68 ? -2.450 -0.538 -0.622 1.00 97.69 68 ILE A CA 1
ATOM 558 C C . ILE A 1 68 ? -1.489 0.368 -1.383 1.00 97.69 68 ILE A C 1
ATOM 560 O O . ILE A 1 68 ? -1.826 1.518 -1.669 1.00 97.69 68 ILE A O 1
ATOM 564 N N . SER A 1 69 ? -0.302 -0.132 -1.710 1.00 97.50 69 SER A N 1
ATOM 565 C CA . SER A 1 69 ? 0.579 0.526 -2.670 1.00 97.50 69 SER A CA 1
ATOM 566 C C . SER A 1 69 ? 0.659 -0.242 -3.976 1.00 97.50 69 SER A C 1
ATOM 568 O O . SER A 1 69 ? 0.408 -1.448 -4.016 1.00 97.50 69 SER A O 1
ATOM 570 N N . ARG A 1 70 ? 1.011 0.479 -5.041 1.00 97.50 70 ARG A N 1
ATOM 571 C CA . ARG A 1 70 ? 1.272 -0.056 -6.377 1.00 97.50 70 ARG A CA 1
ATOM 572 C C . ARG A 1 70 ? 2.546 0.569 -6.935 1.00 97.50 70 ARG A C 1
ATOM 574 O O . ARG A 1 70 ? 2.730 1.775 -6.801 1.00 97.50 70 ARG A O 1
ATOM 581 N N . ILE A 1 71 ? 3.359 -0.237 -7.609 1.00 97.50 71 ILE A N 1
ATOM 582 C CA . ILE A 1 71 ? 4.506 0.190 -8.421 1.00 97.50 71 ILE A CA 1
ATOM 583 C C . ILE A 1 71 ? 4.590 -0.685 -9.681 1.00 97.50 71 ILE A C 1
ATOM 585 O O . ILE A 1 71 ? 4.236 -1.868 -9.640 1.00 97.50 71 ILE A O 1
ATOM 589 N N . CYS A 1 72 ? 4.992 -0.101 -10.810 1.00 96.81 72 CYS A N 1
ATOM 590 C CA . CYS A 1 72 ? 5.222 -0.833 -12.055 1.00 96.81 72 CYS A CA 1
ATOM 591 C C . CYS A 1 72 ? 6.468 -1.728 -11.946 1.00 96.81 72 CYS A C 1
ATOM 593 O O . CYS A 1 72 ? 7.442 -1.367 -11.294 1.00 96.81 72 CYS A O 1
ATOM 595 N N . LEU A 1 73 ? 6.442 -2.909 -12.570 1.00 94.12 73 LEU A N 1
ATOM 596 C CA . LEU A 1 73 ? 7.550 -3.877 -12.493 1.00 94.12 73 LEU A CA 1
ATOM 597 C C . LEU A 1 73 ? 8.825 -3.404 -13.211 1.00 94.12 73 LEU A C 1
ATOM 599 O O . LEU A 1 73 ? 9.915 -3.849 -12.871 1.00 94.12 73 LEU A O 1
ATOM 603 N N . ASP A 1 74 ? 8.680 -2.528 -14.200 1.00 93.19 74 ASP A N 1
ATOM 604 C CA . ASP A 1 74 ? 9.743 -1.957 -15.030 1.00 93.19 74 ASP A CA 1
ATOM 605 C C . ASP A 1 74 ? 10.244 -0.588 -14.531 1.00 93.19 74 ASP A C 1
ATOM 607 O O . ASP A 1 74 ? 11.090 0.039 -15.166 1.00 93.19 74 ASP A O 1
ATOM 611 N N . ASP A 1 75 ? 9.757 -0.123 -13.378 1.00 92.38 75 ASP A N 1
ATOM 612 C CA . ASP A 1 75 ? 10.132 1.163 -12.794 1.00 92.38 75 ASP A CA 1
ATOM 613 C C . ASP A 1 75 ? 11.261 1.016 -11.765 1.00 92.38 75 ASP A C 1
ATOM 615 O O . ASP A 1 75 ? 11.039 0.824 -10.567 1.00 92.38 75 ASP A O 1
ATOM 619 N N . ALA A 1 76 ? 12.495 1.162 -12.244 1.00 89.50 76 ALA A N 1
ATOM 620 C CA . ALA A 1 76 ? 13.704 1.109 -11.422 1.00 89.50 76 ALA A CA 1
ATOM 621 C C . ALA A 1 76 ? 13.901 2.335 -10.505 1.00 89.50 76 ALA A C 1
ATOM 623 O O . ALA A 1 76 ? 14.856 2.369 -9.733 1.00 89.50 76 ALA A O 1
ATOM 624 N N . HIS A 1 77 ? 13.033 3.350 -10.572 1.00 91.06 77 HIS A N 1
ATOM 625 C CA . HIS A 1 77 ? 13.197 4.608 -9.833 1.00 91.06 77 HIS A CA 1
ATOM 626 C C . HIS A 1 77 ? 12.030 4.932 -8.896 1.00 91.06 77 HIS A C 1
ATOM 628 O O . HIS A 1 77 ? 12.009 6.006 -8.291 1.00 91.06 77 HIS A O 1
ATOM 634 N N . TYR A 1 78 ? 11.063 4.019 -8.753 1.00 92.00 78 TYR A N 1
ATOM 635 C CA . TYR A 1 78 ? 9.889 4.193 -7.892 1.00 92.00 78 TYR A CA 1
ATOM 636 C C . TYR A 1 78 ? 9.010 5.410 -8.262 1.00 92.00 78 TYR A C 1
ATOM 638 O O . TYR A 1 78 ? 8.211 5.870 -7.444 1.00 92.00 78 TYR A O 1
ATOM 646 N N . TYR A 1 79 ? 9.091 5.929 -9.491 1.00 92.50 79 TYR A N 1
ATOM 647 C CA . TYR A 1 79 ? 8.293 7.080 -9.944 1.00 92.50 79 TYR A CA 1
ATOM 648 C C . TYR A 1 79 ? 6.792 6.789 -10.068 1.00 92.50 79 TYR A C 1
ATOM 650 O O . TYR A 1 79 ? 5.961 7.679 -9.902 1.00 92.50 79 TYR A O 1
ATOM 658 N N . SER A 1 80 ? 6.434 5.540 -10.338 1.00 94.88 80 SER A N 1
ATOM 659 C CA . SER A 1 80 ? 5.062 5.042 -10.433 1.00 94.88 80 SER A CA 1
ATOM 660 C C . SER A 1 80 ? 4.456 4.668 -9.075 1.00 94.88 80 SER A C 1
ATOM 662 O O . SER A 1 80 ? 3.288 4.263 -9.020 1.00 94.88 80 SER A O 1
ATOM 664 N N . TYR A 1 81 ? 5.232 4.799 -7.989 1.00 96.12 81 TYR A N 1
ATOM 665 C CA . TYR A 1 81 ? 4.809 4.444 -6.642 1.00 96.12 81 TYR A CA 1
ATOM 666 C C . TYR A 1 81 ? 3.645 5.319 -6.171 1.00 96.12 81 TYR A C 1
ATOM 668 O O . TYR A 1 81 ? 3.741 6.544 -6.092 1.00 96.12 81 TYR A O 1
ATOM 676 N N . VAL A 1 82 ? 2.543 4.676 -5.796 1.00 96.38 82 VAL A N 1
ATOM 677 C CA . VAL A 1 82 ? 1.370 5.339 -5.221 1.00 96.38 82 VAL A CA 1
ATOM 678 C C . VAL A 1 82 ? 0.823 4.524 -4.058 1.00 96.38 82 VAL A C 1
ATOM 680 O O . VAL A 1 82 ? 0.808 3.297 -4.116 1.00 96.38 82 VAL A O 1
ATOM 683 N N . GLU A 1 83 ? 0.344 5.208 -3.019 1.00 96.44 83 GLU A N 1
ATOM 684 C CA . GLU A 1 83 ? -0.372 4.619 -1.885 1.00 96.44 83 GLU A CA 1
ATOM 685 C C . GLU A 1 83 ? -1.816 5.121 -1.858 1.00 96.44 83 GLU A C 1
ATOM 687 O O . GLU A 1 83 ? -2.067 6.320 -1.993 1.00 96.44 83 GLU A O 1
ATOM 692 N N . LEU A 1 84 ? -2.760 4.218 -1.610 1.00 96.12 84 LEU A N 1
ATOM 693 C CA . LEU A 1 84 ? -4.165 4.544 -1.385 1.00 96.12 84 LEU A CA 1
ATOM 694 C C . LEU A 1 84 ? -4.621 3.970 -0.034 1.00 96.12 84 LEU A C 1
ATOM 696 O O . LEU A 1 84 ? -4.339 2.803 0.252 1.00 96.12 84 LEU A O 1
ATOM 700 N N . PRO A 1 85 ? -5.312 4.755 0.815 1.00 95.25 85 PRO A N 1
ATOM 701 C CA . PRO A 1 85 ? -5.847 4.252 2.074 1.00 95.25 85 PRO A CA 1
ATOM 702 C C . PRO A 1 85 ? -7.009 3.287 1.816 1.00 95.25 85 PRO A C 1
ATOM 704 O O . PRO A 1 85 ? -7.889 3.566 1.000 1.00 95.25 85 PRO A O 1
ATOM 707 N N . LEU A 1 86 ? -7.043 2.176 2.549 1.00 95.19 86 LEU A N 1
ATOM 708 C CA . LEU A 1 86 ? -8.169 1.247 2.549 1.00 95.19 86 LEU A CA 1
ATOM 709 C C . LEU A 1 86 ? -9.058 1.514 3.762 1.00 95.19 86 LEU A C 1
ATOM 711 O O . LEU A 1 86 ? -8.581 1.593 4.895 1.00 95.19 86 LEU A O 1
ATOM 715 N N . VAL A 1 87 ? -10.363 1.628 3.521 1.00 93.88 87 VAL A N 1
ATOM 716 C CA . VAL A 1 87 ? -11.365 1.827 4.570 1.00 93.88 87 VAL A CA 1
ATOM 717 C C . VAL A 1 87 ? -12.286 0.618 4.597 1.00 93.88 87 VAL A C 1
ATOM 719 O O . VAL A 1 87 ? -13.034 0.379 3.654 1.00 93.88 87 VAL A O 1
ATOM 722 N N . CYS A 1 88 ? -12.245 -0.121 5.702 1.00 94.38 88 CYS A N 1
ATOM 723 C CA . CYS A 1 88 ? -13.214 -1.159 6.017 1.00 94.38 88 CYS A CA 1
ATOM 724 C C . CYS A 1 88 ? -14.040 -0.687 7.214 1.00 94.38 88 CYS A C 1
ATOM 726 O O . CYS A 1 88 ? -13.481 -0.334 8.253 1.00 94.38 88 CYS A O 1
ATOM 728 N N . LYS A 1 89 ? -15.362 -0.631 7.075 1.00 94.88 89 LYS A N 1
ATOM 729 C CA . LYS A 1 89 ? -16.269 -0.217 8.149 1.00 94.88 89 LYS A CA 1
ATOM 730 C C . LYS A 1 89 ? -17.615 -0.919 8.022 1.00 94.88 89 LYS A C 1
ATOM 732 O O . LYS A 1 89 ? -18.034 -1.235 6.911 1.00 94.88 89 LYS A O 1
ATOM 737 N N . ASN A 1 90 ? -18.281 -1.122 9.150 1.00 94.50 90 ASN A N 1
ATOM 738 C CA . ASN A 1 90 ? -19.718 -1.380 9.213 1.00 94.50 90 ASN A CA 1
ATOM 739 C C . ASN A 1 90 ? -20.426 -0.137 9.799 1.00 94.50 90 ASN A C 1
ATOM 741 O O . ASN A 1 90 ? -19.812 0.928 9.892 1.00 94.50 90 ASN A O 1
ATOM 745 N N . GLU A 1 91 ? -21.708 -0.246 10.150 1.00 92.75 91 GLU A N 1
ATOM 746 C CA . GLU A 1 91 ? -22.502 0.883 10.667 1.00 92.75 91 GLU A CA 1
ATOM 747 C C . GLU A 1 91 ? -21.965 1.447 11.997 1.00 92.75 91 GLU A C 1
ATOM 749 O O . GLU A 1 91 ? -22.097 2.640 12.255 1.00 92.75 91 GLU A O 1
ATOM 754 N N . GLU A 1 92 ? -21.294 0.621 12.805 1.00 92.69 92 GLU A N 1
ATOM 755 C CA . GLU A 1 92 ? -20.900 0.960 14.181 1.00 92.69 92 GLU A CA 1
ATOM 756 C C . GLU A 1 92 ? -19.382 1.102 14.376 1.00 92.69 92 GLU A C 1
ATOM 758 O O . GLU A 1 92 ? -18.918 1.777 15.296 1.00 92.69 92 GLU A O 1
ATOM 763 N N . LYS A 1 93 ? -18.575 0.449 13.533 1.00 93.00 93 LYS A N 1
ATOM 764 C CA . LYS A 1 93 ? -17.141 0.249 13.748 1.00 93.00 93 LYS A CA 1
ATOM 765 C C . LYS A 1 93 ? -16.343 0.346 12.455 1.00 93.00 93 LYS A C 1
ATOM 767 O O . LYS A 1 93 ? -16.690 -0.201 11.411 1.00 93.00 93 LYS A O 1
ATOM 772 N N . THR A 1 94 ? -15.191 1.000 12.566 1.00 92.56 94 THR A N 1
ATOM 773 C CA . THR A 1 94 ? -14.161 1.021 11.524 1.00 92.56 94 THR A CA 1
ATOM 774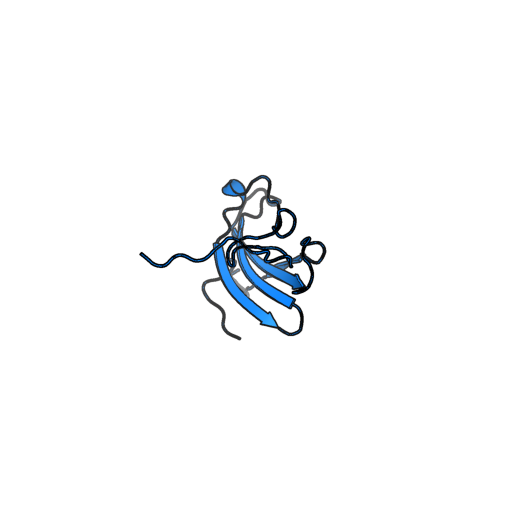 C C . THR A 1 94 ? -13.060 0.018 11.863 1.00 92.56 94 THR A C 1
ATOM 776 O O . THR A 1 94 ? -12.574 -0.037 12.992 1.00 92.56 94 THR A O 1
ATOM 779 N N . TYR A 1 95 ? -12.660 -0.772 10.872 1.00 93.81 95 TYR A N 1
ATOM 780 C CA . TYR A 1 95 ? -11.608 -1.778 10.950 1.00 93.81 95 TYR A CA 1
ATOM 781 C C . TYR A 1 95 ? -10.390 -1.268 10.180 1.00 93.81 95 TYR A C 1
ATOM 783 O O . TYR A 1 95 ? -10.287 -1.419 8.965 1.00 93.81 95 TYR A O 1
ATOM 791 N N . SER A 1 96 ? -9.471 -0.618 10.891 1.00 91.38 96 SER A N 1
ATOM 792 C CA . SER A 1 96 ? -8.306 0.038 10.287 1.00 91.38 96 SER A CA 1
ATOM 793 C C . SER A 1 96 ? -7.065 -0.852 10.172 1.00 91.38 96 SER A C 1
ATOM 795 O O . SER A 1 96 ? -6.109 -0.459 9.500 1.00 91.38 96 SER A O 1
ATOM 797 N N . LEU A 1 97 ? -7.067 -2.034 10.802 1.00 94.56 97 LEU A N 1
ATOM 798 C CA . LEU A 1 97 ? -5.925 -2.948 10.882 1.00 94.56 97 LEU A CA 1
ATOM 799 C C . LEU A 1 97 ? -6.137 -4.202 10.033 1.00 94.56 97 LEU A C 1
ATOM 801 O O . LEU A 1 97 ? -6.812 -5.145 10.450 1.00 94.56 97 LEU A O 1
ATOM 805 N N . LEU A 1 98 ? -5.499 -4.241 8.868 1.00 95.38 98 LEU A N 1
ATOM 806 C CA . LEU A 1 98 ? -5.425 -5.438 8.041 1.00 95.38 98 LEU A CA 1
ATOM 807 C C . LEU A 1 98 ? -4.624 -6.548 8.737 1.00 95.38 98 LEU A C 1
ATOM 809 O O . LEU A 1 98 ? -3.526 -6.302 9.228 1.00 95.38 98 LEU A O 1
ATOM 813 N N . GLN A 1 99 ? -5.169 -7.767 8.738 1.00 96.06 99 GLN A N 1
ATOM 814 C CA . GLN A 1 99 ? -4.525 -8.952 9.324 1.00 96.06 99 GLN A CA 1
ATOM 815 C C . GLN A 1 99 ? -4.037 -9.941 8.264 1.00 96.06 99 GLN A C 1
ATOM 817 O O . GLN A 1 99 ? -2.947 -10.489 8.375 1.00 96.06 99 GLN A O 1
ATOM 822 N N . ALA A 1 100 ? -4.844 -10.167 7.228 1.00 96.00 100 ALA A N 1
ATOM 823 C CA . ALA A 1 100 ? -4.550 -11.091 6.143 1.00 96.00 100 ALA A CA 1
ATOM 824 C C . ALA A 1 100 ? -5.324 -10.686 4.884 1.00 96.00 100 ALA A C 1
ATOM 826 O O . ALA A 1 100 ? -6.331 -9.982 4.965 1.00 96.00 100 ALA A O 1
ATOM 827 N N . ALA A 1 101 ? -4.861 -11.149 3.725 1.00 94.81 101 ALA A N 1
ATOM 828 C CA . ALA A 1 101 ? -5.542 -10.967 2.450 1.00 94.81 101 ALA A CA 1
ATOM 829 C C . ALA A 1 101 ? -5.295 -12.170 1.528 1.00 94.81 101 ALA A C 1
ATOM 831 O O . ALA A 1 101 ? -4.225 -12.789 1.548 1.00 94.81 101 ALA A O 1
ATOM 832 N N . TYR A 1 102 ? -6.264 -12.481 0.676 1.00 93.94 102 TYR A N 1
ATOM 833 C CA . TYR A 1 102 ? -6.155 -13.511 -0.353 1.00 93.94 102 TYR A CA 1
ATOM 834 C C . TYR A 1 102 ? -6.705 -12.973 -1.674 1.00 93.94 102 TYR A C 1
ATOM 836 O O . TYR A 1 102 ? -7.590 -12.119 -1.657 1.00 93.94 102 TYR A O 1
ATOM 844 N N . VAL A 1 103 ? -6.111 -13.421 -2.777 1.00 85.81 103 VAL A N 1
ATOM 845 C CA . VAL A 1 103 ? -6.476 -13.071 -4.154 1.00 85.81 103 VAL A CA 1
ATOM 846 C C . VAL A 1 103 ? -6.620 -14.379 -4.903 1.00 85.81 103 VAL A C 1
ATOM 848 O O . VAL A 1 103 ? -5.711 -15.219 -4.702 1.00 85.81 103 VAL A O 1
#

Radius of gyration: 20.21 Å; Cα contacts (8 Å, |Δi|>4): 146; chains: 1; bounding box: 68×42×37 Å

Solvent-accessible surface area (backbone atoms only — not comparable to full-atom values): 6717 Å² total; per-residue (Å²): 141,83,90,78,82,95,75,87,87,89,82,78,81,92,68,53,95,89,60,70,60,89,49,51,52,88,87,64,95,53,56,82,74,33,52,77,45,83,66,47,73,52,74,61,89,71,28,39,36,40,36,31,33,27,34,36,79,89,46,94,80,44,50,63,36,19,34,39,33,39,32,47,75,86,47,62,58,48,79,65,54,47,76,45,81,53,88,44,65,62,100,88,49,73,56,38,76,80,81,76,85,86,132

Secondary structure (DSSP, 8-state):
-----------S----TT---TTSS---TTHHHH--EEEEEEEETTEEEEEEEEE-TTSTT--EEEEEEEEETT-TT-TT-EEEEE-EE-SS-EE--------